Protein AF-A0A2N3EA34-F1 (afdb_monomer)

Nearest PDB structures (foldseek):
  6qe5-assembly2_B  TM=9.218E-01  e=3.488E-09  Escherichia coli PCN033
  6qdx-assembly4_D  TM=9.250E-01  e=5.182E-09  Escherichia coli
  7p9i-assembly2_B  TM=9.230E-01  e=6.315E-09  Escherichia coli K-12
  4blv-assembly2_B  TM=9.195E-01  e=6.315E-09  Escherichia coli K-12
  7p9i-assembly1_A  TM=9.189E-01  e=7.697E-09  Escherichia coli K-12

Radius of gyration: 13.95 Å; Cα contacts (8 Å, |Δi|>4): 193; chains: 1; bounding box: 37×18×35 Å

Secondary structure (DSSP, 8-state):
-HHHHHHHHHHH-TTS-EEEEEEESSHHHHHHHHHHHHHHSPSSEEEEEEESSS--TTS--EEEEEEES--TTHHHHHHHHHHHHHHHT--STT-EEEEEEEE-

Structure (mmCIF, N/CA/C/O backbone):
data_AF-A0A2N3EA34-F1
#
_entry.id   AF-A0A2N3EA34-F1
#
loop_
_atom_site.group_PDB
_atom_site.id
_atom_site.type_symbol
_atom_site.label_atom_id
_atom_site.label_alt_id
_atom_site.label_comp_id
_atom_site.label_asym_id
_atom_site.label_entity_id
_atom_site.label_seq_id
_atom_site.pdbx_PDB_ins_code
_atom_site.Cartn_x
_atom_site.Cartn_y
_atom_site.Cartn_z
_atom_site.occupancy
_atom_site.B_iso_or_equiv
_atom_site.auth_seq_id
_atom_site.auth_comp_id
_atom_site.auth_asym_id
_atom_site.auth_atom_id
_atom_site.pdbx_PDB_model_num
ATOM 1 N N . ARG A 1 1 ? -14.958 -8.157 -7.591 1.00 84.50 1 ARG A N 1
ATOM 2 C CA . ARG A 1 1 ? -14.581 -9.334 -6.765 1.00 84.50 1 ARG A CA 1
ATOM 3 C C . ARG A 1 1 ? -13.835 -8.933 -5.496 1.00 84.50 1 ARG A C 1
ATOM 5 O O . ARG A 1 1 ? -14.394 -9.165 -4.441 1.00 84.50 1 ARG A O 1
ATOM 12 N N . LEU A 1 2 ? -12.632 -8.335 -5.559 1.00 91.25 2 LEU A N 1
ATOM 13 C CA . LEU A 1 2 ? -11.925 -7.872 -4.343 1.00 91.25 2 LEU A CA 1
ATOM 14 C C . LEU A 1 2 ? -12.732 -6.819 -3.569 1.00 91.25 2 LEU A C 1
ATOM 16 O O . LEU A 1 2 ? -12.967 -6.991 -2.381 1.00 91.25 2 LEU A O 1
ATOM 20 N N . PHE A 1 3 ? -13.227 -5.794 -4.271 1.00 95.25 3 PHE A N 1
ATOM 21 C CA . PHE A 1 3 ? -14.092 -4.765 -3.687 1.00 95.25 3 PHE A CA 1
ATOM 22 C C . PHE A 1 3 ? -15.326 -5.368 -2.997 1.00 95.25 3 PHE A C 1
ATOM 24 O O . PHE A 1 3 ? -15.557 -5.130 -1.818 1.00 95.25 3 PHE A O 1
ATOM 31 N N . ASP A 1 4 ? -16.081 -6.213 -3.704 1.00 96.31 4 ASP A N 1
ATOM 32 C CA . ASP A 1 4 ? -17.316 -6.802 -3.168 1.00 96.31 4 ASP A CA 1
ATOM 33 C C . ASP A 1 4 ? -17.046 -7.687 -1.938 1.00 96.31 4 ASP A C 1
ATOM 35 O O . ASP A 1 4 ? -17.797 -7.646 -0.966 1.00 96.31 4 ASP A O 1
ATOM 39 N N . ALA A 1 5 ? -15.944 -8.448 -1.950 1.00 95.75 5 ALA A N 1
ATOM 40 C CA . ALA A 1 5 ? -15.530 -9.265 -0.813 1.00 95.75 5 ALA A CA 1
ATOM 41 C C . ALA A 1 5 ? -15.144 -8.409 0.404 1.00 95.75 5 ALA A C 1
ATOM 43 O O . ALA A 1 5 ? -15.496 -8.756 1.530 1.00 95.75 5 ALA A O 1
ATOM 44 N N . LEU A 1 6 ? -14.462 -7.279 0.190 1.00 97.00 6 LEU A N 1
ATOM 45 C CA . LEU A 1 6 ? -14.155 -6.335 1.264 1.00 97.00 6 LEU A CA 1
ATOM 46 C C . LEU A 1 6 ? -15.429 -5.727 1.860 1.00 97.00 6 LEU A C 1
ATOM 48 O O . LEU A 1 6 ? -15.534 -5.607 3.081 1.00 97.00 6 LEU A O 1
ATOM 52 N N . MET A 1 7 ? -16.396 -5.358 1.021 1.00 97.62 7 MET A N 1
ATOM 53 C CA . MET A 1 7 ? -17.656 -4.777 1.485 1.00 97.62 7 MET A CA 1
ATOM 54 C C . MET A 1 7 ? -18.467 -5.771 2.323 1.00 97.62 7 MET A C 1
ATOM 56 O O . MET A 1 7 ? -18.920 -5.415 3.409 1.00 97.62 7 MET A O 1
ATOM 60 N N . ASP A 1 8 ? -18.592 -7.030 1.887 1.00 97.94 8 ASP A N 1
ATOM 61 C CA . ASP A 1 8 ? -19.267 -8.063 2.690 1.00 97.94 8 ASP A CA 1
ATOM 62 C C . ASP A 1 8 ? -18.522 -8.331 4.010 1.00 97.94 8 ASP A C 1
ATOM 64 O O . ASP A 1 8 ? -19.139 -8.433 5.071 1.00 97.94 8 ASP A O 1
ATOM 68 N N . ALA A 1 9 ? -17.187 -8.377 3.979 1.00 97.25 9 ALA A N 1
ATOM 69 C CA . ALA A 1 9 ? -16.393 -8.633 5.174 1.00 97.25 9 ALA A CA 1
ATOM 70 C C . ALA A 1 9 ? -16.485 -7.490 6.200 1.00 97.25 9 ALA A C 1
ATOM 72 O O . ALA A 1 9 ? -16.713 -7.750 7.383 1.00 97.25 9 ALA A O 1
ATOM 73 N N . THR A 1 10 ? -16.361 -6.236 5.759 1.00 97.44 10 THR A N 1
ATOM 74 C CA . THR A 1 10 ? -16.440 -5.057 6.640 1.00 97.44 10 THR A CA 1
ATOM 75 C C . THR A 1 10 ? -17.856 -4.814 7.160 1.00 97.44 10 THR A C 1
ATOM 77 O O . THR A 1 10 ? -18.007 -4.357 8.291 1.00 97.44 10 THR A O 1
ATOM 80 N N . ALA A 1 11 ? -18.898 -5.202 6.416 1.00 97.44 11 ALA A N 1
ATOM 81 C CA . ALA A 1 11 ? -20.271 -5.200 6.921 1.00 97.44 11 ALA A CA 1
ATOM 82 C C . ALA A 1 11 ? -20.467 -6.174 8.099 1.00 97.44 11 ALA A C 1
ATOM 84 O O . ALA A 1 11 ? -21.240 -5.894 9.014 1.00 97.44 11 ALA A O 1
ATOM 85 N N . ARG A 1 12 ? -19.756 -7.310 8.102 1.00 98.06 12 ARG A N 1
ATOM 86 C CA . ARG A 1 12 ? -19.828 -8.323 9.171 1.00 98.06 12 ARG A CA 1
ATOM 87 C C . ARG A 1 12 ? -18.914 -8.009 10.354 1.00 98.06 12 ARG A C 1
ATOM 89 O O . ARG A 1 12 ? -19.259 -8.337 11.486 1.00 98.06 12 ARG A O 1
ATOM 96 N N . PHE A 1 13 ? -17.753 -7.404 10.106 1.00 98.38 13 PHE A N 1
ATOM 97 C CA . PHE A 1 13 ? -16.769 -7.081 11.138 1.00 98.38 13 PHE A CA 1
ATOM 98 C C . PHE A 1 13 ? -16.061 -5.747 10.854 1.00 98.38 13 PHE A C 1
ATOM 100 O O . PHE A 1 13 ? -14.905 -5.678 10.445 1.00 98.38 13 PHE A O 1
ATOM 107 N N . ALA A 1 14 ? -16.768 -4.650 11.123 1.00 97.19 14 ALA A N 1
ATOM 108 C CA . ALA A 1 14 ? -16.336 -3.298 10.762 1.00 97.19 14 ALA A CA 1
ATOM 109 C C . ALA A 1 14 ? -15.014 -2.832 11.404 1.00 97.19 14 ALA A C 1
ATOM 111 O O . ALA A 1 14 ? -14.377 -1.920 10.883 1.00 97.19 14 ALA A O 1
ATOM 112 N N . THR A 1 15 ? -14.597 -3.423 12.528 1.00 97.06 15 THR A N 1
ATOM 113 C CA . THR A 1 15 ? -13.370 -3.040 13.251 1.00 97.06 15 THR A CA 1
ATOM 114 C C . THR A 1 15 ? -12.155 -3.896 12.901 1.00 97.06 15 THR A C 1
ATOM 116 O O . THR A 1 15 ? -11.065 -3.629 13.404 1.00 97.06 15 THR A O 1
ATOM 119 N N . GLY A 1 16 ? -12.313 -4.910 12.045 1.00 97.81 16 GLY A N 1
ATOM 120 C CA . GLY A 1 16 ? -11.201 -5.737 11.592 1.00 97.81 16 GLY A CA 1
ATOM 121 C C . GLY A 1 16 ? -10.203 -4.960 10.739 1.00 97.81 16 GLY A C 1
ATOM 122 O O . GLY A 1 16 ? -10.587 -4.066 9.982 1.00 97.81 16 GLY A O 1
ATOM 123 N N . THR A 1 17 ? -8.923 -5.327 10.835 1.00 98.19 17 THR A N 1
ATOM 124 C CA . THR A 1 17 ? -7.906 -4.901 9.867 1.00 98.19 17 THR A CA 1
ATOM 125 C C . THR A 1 17 ? -7.927 -5.851 8.677 1.00 98.19 17 THR A C 1
ATOM 127 O O . THR A 1 17 ? -7.697 -7.051 8.833 1.00 98.19 17 THR A O 1
ATOM 130 N N . TYR A 1 18 ? -8.172 -5.310 7.487 1.00 98.25 18 TYR A N 1
ATOM 131 C CA . TYR A 1 18 ? -8.196 -6.076 6.242 1.00 98.25 18 TYR A CA 1
ATOM 132 C C . TYR A 1 18 ? -7.026 -5.666 5.367 1.00 98.25 18 TYR A C 1
ATOM 134 O O . TYR A 1 18 ? -6.773 -4.477 5.208 1.00 98.25 18 TYR A O 1
ATOM 142 N N . ILE A 1 19 ? -6.341 -6.644 4.779 1.00 97.69 19 ILE A N 1
ATOM 143 C CA . ILE A 1 19 ? -5.229 -6.418 3.855 1.00 97.69 19 ILE A CA 1
ATOM 144 C C . ILE A 1 19 ? -5.561 -7.126 2.548 1.00 97.69 19 ILE A C 1
ATOM 146 O O . ILE A 1 19 ? -5.795 -8.334 2.532 1.00 97.69 19 ILE A O 1
ATOM 150 N N . MET A 1 20 ? -5.571 -6.377 1.450 1.00 96.81 20 M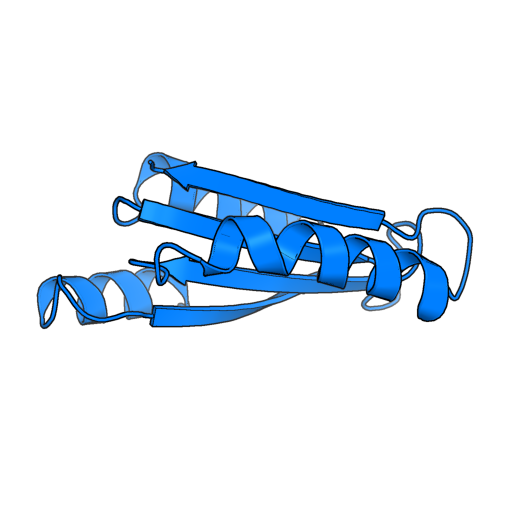ET A N 1
ATOM 151 C CA . MET A 1 20 ? -5.781 -6.911 0.109 1.00 96.81 20 MET A CA 1
ATOM 152 C C . MET A 1 20 ? -4.571 -6.621 -0.755 1.00 96.81 20 MET A C 1
ATOM 154 O O . MET A 1 20 ? -4.193 -5.465 -0.903 1.00 96.81 20 MET A O 1
ATOM 158 N N . TRP A 1 21 ? -4.014 -7.658 -1.369 1.00 97.44 21 TRP A N 1
ATOM 159 C CA . TRP A 1 21 ? -2.961 -7.517 -2.365 1.00 97.44 21 TRP A CA 1
ATOM 160 C C . TRP A 1 21 ? -3.536 -7.479 -3.779 1.00 97.44 21 TRP A C 1
ATOM 162 O O . TRP A 1 21 ? -4.467 -8.225 -4.093 1.00 97.44 21 TRP A O 1
ATOM 172 N N . TYR A 1 22 ? -2.954 -6.648 -4.643 1.00 96.62 22 TYR A N 1
ATOM 173 C CA . TYR A 1 22 ? -3.267 -6.624 -6.068 1.00 96.62 22 TYR A CA 1
ATOM 174 C C . TYR A 1 22 ? -2.017 -6.381 -6.932 1.00 96.62 22 TYR A C 1
ATOM 176 O O . TYR A 1 22 ? -1.092 -5.675 -6.521 1.00 96.62 22 TYR A O 1
ATOM 184 N N . PRO A 1 23 ? -1.966 -6.953 -8.147 1.00 96.56 23 PRO A N 1
ATOM 185 C CA . PRO A 1 23 ? -0.881 -6.717 -9.092 1.00 96.56 23 PRO A CA 1
ATOM 186 C C . PRO A 1 23 ? -1.085 -5.413 -9.874 1.00 96.56 23 PRO A C 1
ATOM 188 O O . PRO A 1 23 ? -2.213 -5.069 -10.225 1.00 96.56 23 PRO A O 1
ATOM 191 N N . VAL A 1 24 ? 0.010 -4.756 -10.269 1.00 96.06 24 VAL A N 1
ATOM 192 C CA . VAL A 1 24 ? -0.014 -3.680 -11.271 1.00 96.06 24 VAL A CA 1
ATOM 193 C C . VAL A 1 24 ? 0.579 -4.194 -12.581 1.00 96.06 24 VAL A C 1
ATOM 195 O O . VAL A 1 24 ? 1.787 -4.135 -12.822 1.00 96.06 24 VAL A O 1
ATOM 198 N N . LYS A 1 25 ? -0.301 -4.758 -13.412 1.00 93.00 25 LYS A N 1
ATOM 199 C CA . LYS A 1 25 ? -0.006 -5.192 -14.789 1.00 93.00 25 LYS A CA 1
ATOM 200 C C . LYS A 1 25 ? -0.582 -4.217 -15.814 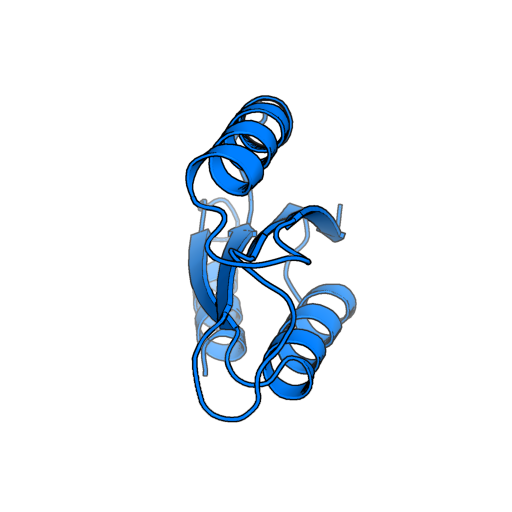1.00 93.00 25 LYS A C 1
ATOM 202 O O . LYS A 1 25 ? 0.106 -3.830 -16.746 1.00 93.00 25 LYS A O 1
ATOM 207 N N . ASP A 1 26 ? -1.827 -3.804 -15.603 1.00 92.50 26 ASP A N 1
ATOM 208 C CA . ASP A 1 26 ? -2.471 -2.723 -16.341 1.00 92.50 26 ASP A CA 1
ATOM 209 C C . ASP A 1 26 ? -2.823 -1.613 -15.338 1.00 92.50 26 ASP A C 1
ATOM 211 O O . ASP A 1 26 ? -3.712 -1.821 -14.503 1.00 92.50 26 ASP A O 1
ATOM 215 N N . PRO A 1 27 ? -2.126 -0.460 -15.380 1.00 91.06 27 PRO A N 1
ATOM 216 C CA . PRO A 1 27 ? -2.384 0.652 -14.472 1.00 91.06 27 PRO A CA 1
ATOM 217 C C . PRO A 1 27 ? -3.827 1.164 -14.510 1.00 91.06 27 PRO A C 1
ATOM 219 O O . PRO A 1 27 ? -4.294 1.687 -13.503 1.00 91.06 27 PRO A O 1
ATOM 222 N N . SER A 1 28 ? -4.544 0.999 -15.629 1.00 93.50 28 SER A N 1
ATOM 223 C CA . SER A 1 28 ? -5.945 1.422 -15.738 1.00 93.50 28 SER A CA 1
ATOM 224 C C . SER A 1 28 ? -6.872 0.550 -14.887 1.00 93.50 28 SER A C 1
ATOM 226 O O . SER A 1 28 ? -7.767 1.060 -14.217 1.00 93.50 28 SER A O 1
ATOM 228 N N . VAL A 1 29 ? -6.613 -0.761 -14.835 1.00 93.81 29 VAL A N 1
ATOM 229 C CA . VAL A 1 29 ? -7.414 -1.714 -14.055 1.00 93.81 29 VAL A CA 1
ATOM 230 C C . VAL A 1 29 ? -7.184 -1.519 -12.559 1.00 93.81 29 VAL A C 1
ATOM 232 O O . VAL A 1 29 ? -8.145 -1.482 -11.789 1.00 93.81 29 VAL A O 1
ATOM 235 N N . SER A 1 30 ? -5.924 -1.381 -12.132 1.00 94.88 30 SER A N 1
ATOM 236 C CA . SER A 1 30 ? -5.614 -1.084 -10.728 1.00 94.88 30 SER A CA 1
ATOM 237 C C . SER A 1 30 ? -6.093 0.313 -10.331 1.00 94.88 30 SER A C 1
ATOM 239 O O . SER A 1 30 ? -6.637 0.469 -9.243 1.00 94.88 30 SER A O 1
ATOM 241 N N . GLY A 1 31 ? -5.967 1.303 -11.221 1.00 95.69 31 GLY A N 1
ATOM 242 C CA . GLY A 1 31 ? -6.472 2.661 -11.015 1.00 95.69 31 GLY A CA 1
ATOM 243 C C . GLY A 1 31 ? -7.976 2.682 -10.754 1.00 95.69 31 GLY A C 1
ATOM 244 O O . GLY A 1 31 ? -8.392 3.138 -9.695 1.00 95.69 31 GLY A O 1
ATOM 245 N N . ALA A 1 32 ? -8.773 2.065 -11.631 1.00 96.62 32 ALA A N 1
ATOM 246 C CA . ALA A 1 32 ? -10.225 1.980 -11.464 1.00 96.62 32 ALA A CA 1
ATOM 247 C C . ALA A 1 32 ? -10.643 1.257 -10.166 1.00 96.62 32 ALA A C 1
ATOM 249 O O . ALA A 1 32 ? -11.655 1.590 -9.550 1.00 96.62 32 ALA A O 1
ATOM 250 N N . PHE A 1 33 ? -9.868 0.258 -9.723 1.00 96.06 33 PHE A N 1
ATOM 251 C CA . PHE A 1 33 ? -10.101 -0.397 -8.433 1.00 96.06 33 PHE A CA 1
ATOM 252 C C . PHE A 1 33 ? -9.860 0.548 -7.245 1.00 96.06 33 PHE A C 1
ATOM 254 O O . PHE A 1 33 ? -10.668 0.567 -6.315 1.00 96.06 33 PHE A O 1
ATOM 261 N N . LEU A 1 34 ? -8.776 1.326 -7.275 1.00 97.25 34 LEU A N 1
ATOM 262 C CA . LEU A 1 34 ? -8.447 2.290 -6.223 1.00 97.25 34 LEU A CA 1
ATOM 263 C C . LEU A 1 34 ? -9.404 3.483 -6.202 1.00 97.25 34 LEU A C 1
ATOM 265 O O . LEU A 1 34 ? -9.813 3.893 -5.121 1.00 97.25 34 LEU A O 1
ATOM 269 N N . GLU A 1 35 ? -9.797 3.996 -7.368 1.00 97.56 35 GLU A N 1
ATOM 270 C CA . GLU A 1 35 ? -10.806 5.055 -7.503 1.00 97.56 35 GLU A CA 1
ATOM 271 C C . GLU A 1 35 ? -12.125 4.619 -6.866 1.00 97.56 35 GLU A C 1
ATOM 273 O O . GLU A 1 35 ? -12.651 5.300 -5.988 1.00 97.56 35 GLU A O 1
ATOM 278 N N . ARG A 1 36 ? -12.594 3.408 -7.185 1.00 97.12 36 ARG A N 1
ATOM 279 C CA . ARG A 1 36 ? -13.812 2.871 -6.572 1.00 97.12 36 ARG A CA 1
ATOM 280 C C . ARG A 1 36 ? -13.692 2.685 -5.056 1.00 97.12 36 ARG A C 1
ATOM 282 O O . ARG A 1 36 ? -14.674 2.847 -4.338 1.00 97.12 36 ARG A O 1
ATOM 289 N N . LEU A 1 37 ? -12.510 2.343 -4.542 1.00 96.81 37 LEU A N 1
ATOM 290 C CA . LEU A 1 37 ? -12.271 2.298 -3.095 1.00 96.81 37 LEU A CA 1
ATOM 291 C C . LEU A 1 37 ? -12.268 3.689 -2.453 1.00 96.81 37 LEU A C 1
ATOM 293 O O . LEU A 1 37 ? -12.738 3.820 -1.325 1.00 96.81 37 LEU A O 1
ATOM 297 N N . ALA A 1 38 ? -11.758 4.707 -3.140 1.00 97.50 38 ALA A N 1
ATOM 298 C CA . ALA A 1 38 ? -11.788 6.084 -2.658 1.00 97.50 38 ALA A CA 1
ATOM 299 C C . ALA A 1 38 ? -13.225 6.639 -2.603 1.00 97.50 38 ALA A C 1
ATOM 301 O O . ALA A 1 38 ? -13.586 7.336 -1.653 1.00 97.50 38 ALA A O 1
ATOM 302 N N . GLU A 1 39 ? -14.062 6.282 -3.579 1.00 97.31 39 GLU A N 1
ATOM 303 C CA . GLU A 1 39 ? -15.466 6.704 -3.656 1.00 97.31 39 GLU A CA 1
ATOM 304 C C . GLU A 1 39 ? -16.359 5.934 -2.668 1.00 97.31 39 GLU A C 1
ATOM 306 O O . GLU A 1 39 ? -16.990 6.525 -1.784 1.00 97.31 39 GLU A O 1
ATOM 311 N N . ASP A 1 40 ? -16.354 4.602 -2.770 1.00 97.00 40 ASP A N 1
ATOM 312 C CA . ASP A 1 40 ? -17.357 3.730 -2.147 1.00 97.00 40 ASP A CA 1
ATOM 313 C C . ASP A 1 40 ? -16.785 2.792 -1.071 1.00 97.00 40 ASP A C 1
ATOM 315 O O . ASP A 1 40 ? -17.532 2.055 -0.424 1.00 97.00 40 ASP A O 1
ATOM 319 N N . GLY A 1 41 ? -15.464 2.769 -0.878 1.00 96.31 41 GLY A N 1
ATOM 320 C CA . GLY A 1 41 ? -14.806 1.862 0.063 1.00 96.31 41 GLY A CA 1
ATOM 321 C C . GLY A 1 41 ? -15.026 2.230 1.537 1.00 96.31 41 GLY A C 1
ATOM 322 O O . GLY A 1 41 ? -15.550 3.297 1.855 1.00 96.31 41 GLY A O 1
ATOM 323 N N . PRO A 1 42 ? -14.612 1.376 2.483 1.00 96.88 42 PRO A N 1
ATOM 324 C CA . PRO A 1 42 ? -14.673 1.702 3.905 1.00 96.88 42 PRO A CA 1
ATOM 325 C C . PRO A 1 42 ? -13.744 2.885 4.259 1.00 96.88 42 PRO A C 1
ATOM 327 O O . PRO A 1 42 ? -12.728 3.097 3.586 1.00 96.88 42 PRO A O 1
ATOM 330 N N . PRO A 1 43 ? -14.052 3.659 5.317 1.00 96.94 43 PRO A N 1
ATOM 331 C CA . PRO A 1 43 ? -13.145 4.689 5.826 1.00 96.94 43 PRO A CA 1
ATOM 332 C C . PRO A 1 43 ? -11.838 4.066 6.331 1.00 96.94 43 PRO A C 1
ATOM 334 O O . PRO A 1 43 ? -11.755 2.850 6.528 1.00 96.94 43 PRO A O 1
ATOM 337 N N . LYS A 1 44 ? -10.826 4.900 6.585 1.00 97.19 44 LYS A N 1
ATOM 338 C CA . LYS A 1 44 ? -9.492 4.456 7.025 1.00 97.19 44 LYS A CA 1
ATOM 339 C C . LYS A 1 44 ? -8.879 3.418 6.080 1.00 97.19 44 LYS A C 1
ATOM 341 O O . LYS A 1 44 ? -8.387 2.375 6.520 1.00 97.19 44 LYS A O 1
ATOM 346 N N . SER A 1 45 ? -8.935 3.705 4.785 1.00 98.12 45 SER A N 1
ATOM 347 C CA . SER A 1 45 ? -8.361 2.879 3.725 1.00 98.12 45 SER A CA 1
ATOM 348 C C . SER A 1 45 ? -7.030 3.468 3.269 1.00 98.12 45 SER A C 1
ATOM 350 O O . SER A 1 45 ? -6.994 4.524 2.637 1.00 98.12 45 SER A O 1
ATOM 352 N N . LEU A 1 46 ? -5.940 2.769 3.582 1.00 98.00 46 LEU A N 1
ATOM 353 C CA . LEU A 1 46 ? -4.571 3.122 3.216 1.00 98.00 46 LEU A CA 1
ATOM 354 C C . LEU A 1 46 ? -4.119 2.294 2.008 1.00 98.00 46 LEU A C 1
ATOM 356 O O . LEU A 1 46 ? -4.154 1.067 2.047 1.00 98.00 46 LEU A O 1
ATOM 360 N N . CYS A 1 47 ? -3.667 2.958 0.954 1.00 98.00 47 CYS A N 1
ATOM 361 C CA . CYS A 1 47 ? -3.024 2.354 -0.203 1.00 98.00 47 CYS A CA 1
ATOM 362 C C . CYS A 1 47 ? -1.504 2.406 -0.044 1.00 98.00 47 CYS A C 1
ATOM 364 O O . CYS A 1 47 ? -0.949 3.452 0.288 1.00 98.00 47 CYS A O 1
ATOM 366 N N . LEU A 1 48 ? -0.844 1.281 -0.309 1.00 98.25 48 LEU A N 1
ATOM 367 C CA . LEU A 1 48 ? 0.604 1.112 -0.328 1.00 98.25 48 LEU A CA 1
ATOM 368 C C . LEU A 1 48 ? 0.985 0.431 -1.646 1.00 98.25 48 LEU A C 1
ATOM 370 O O . LEU A 1 48 ? 0.670 -0.738 -1.835 1.00 98.25 48 LEU A O 1
ATOM 374 N N . GLU A 1 49 ? 1.667 1.118 -2.552 1.00 97.75 49 GLU A N 1
ATOM 375 C CA . GLU A 1 49 ? 2.092 0.574 -3.847 1.00 97.75 49 GLU A CA 1
ATOM 376 C C . GLU A 1 49 ? 3.607 0.625 -4.008 1.00 97.75 49 GLU A C 1
ATOM 378 O O . GLU A 1 49 ? 4.270 1.580 -3.603 1.00 97.75 49 GLU A O 1
ATOM 383 N N . LEU A 1 50 ? 4.141 -0.404 -4.662 1.00 98.31 50 LEU A N 1
ATOM 384 C CA . LEU A 1 50 ? 5.539 -0.518 -5.045 1.00 98.31 50 LEU A CA 1
ATOM 385 C C . LEU A 1 50 ? 5.630 -0.827 -6.538 1.00 98.31 50 LEU A C 1
ATOM 387 O O . LEU A 1 50 ? 5.061 -1.806 -7.021 1.00 98.31 50 LEU A O 1
ATOM 391 N N . HIS A 1 51 ? 6.414 -0.031 -7.255 1.00 97.88 51 HIS A N 1
ATOM 392 C CA . HIS A 1 51 ? 6.805 -0.279 -8.636 1.00 97.88 51 HIS A CA 1
ATOM 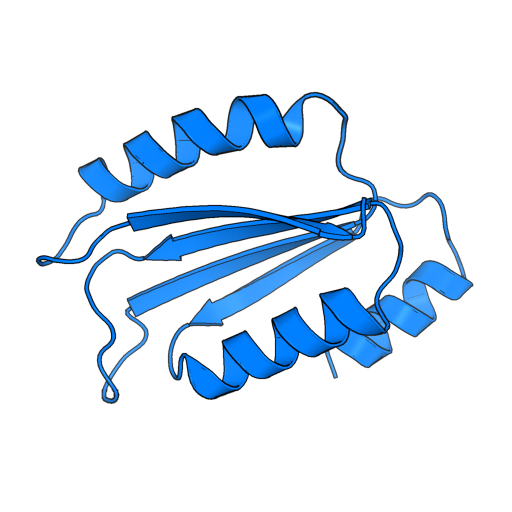393 C C . HIS A 1 51 ? 8.317 -0.441 -8.714 1.00 97.88 51 HIS A C 1
ATOM 395 O O . HIS A 1 51 ? 9.059 0.389 -8.196 1.00 97.88 51 HIS A O 1
ATOM 401 N N . ILE A 1 52 ? 8.770 -1.471 -9.422 1.00 97.56 52 ILE A N 1
ATOM 402 C CA . ILE A 1 52 ? 10.199 -1.762 -9.629 1.00 97.56 52 ILE A CA 1
ATOM 403 C C . ILE A 1 52 ? 10.740 -1.173 -10.941 1.00 97.56 52 ILE A C 1
ATOM 405 O O . ILE A 1 52 ? 11.935 -1.258 -11.220 1.00 97.56 52 ILE A O 1
ATOM 409 N N . MET A 1 53 ? 9.853 -0.606 -11.763 1.00 96.94 53 MET A N 1
ATOM 410 C CA . MET A 1 53 ? 10.144 0.088 -13.018 1.00 96.94 53 MET A CA 1
ATOM 411 C C . MET A 1 53 ? 8.902 0.845 -13.525 1.00 96.94 53 MET A C 1
ATOM 413 O O . MET A 1 53 ? 7.806 0.711 -12.970 1.00 96.94 53 MET A O 1
ATOM 417 N N . ALA A 1 54 ? 9.053 1.615 -14.606 1.00 95.62 54 ALA A N 1
ATOM 418 C CA . ALA A 1 54 ? 7.935 2.198 -15.351 1.00 95.62 54 ALA A CA 1
ATOM 419 C C . ALA A 1 54 ? 6.923 1.136 -15.837 1.00 95.62 54 ALA A C 1
ATOM 421 O O . ALA A 1 54 ? 7.241 -0.047 -15.931 1.00 95.62 54 ALA A O 1
ATOM 422 N N . ALA A 1 55 ? 5.686 1.551 -16.130 1.00 93.94 55 ALA A N 1
ATOM 423 C CA . ALA A 1 55 ? 4.642 0.647 -16.617 1.00 93.94 55 ALA A CA 1
ATOM 424 C C . ALA A 1 55 ? 5.032 -0.021 -17.948 1.00 93.94 55 ALA A C 1
ATOM 426 O O . ALA A 1 55 ? 5.596 0.624 -1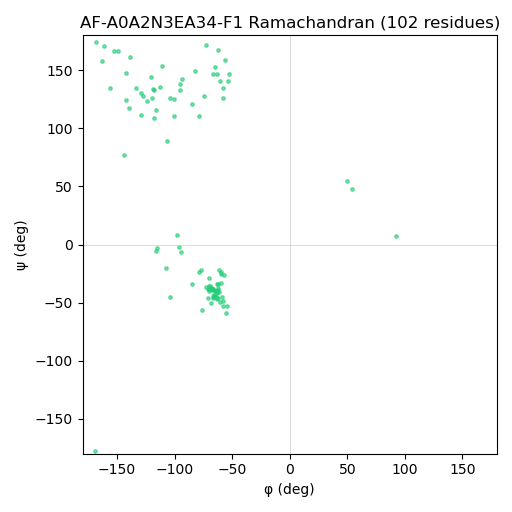8.828 1.00 93.94 55 ALA A O 1
ATOM 427 N N . ASP A 1 56 ? 4.694 -1.303 -18.087 1.00 93.06 56 ASP A N 1
ATOM 428 C CA . ASP A 1 56 ? 4.971 -2.115 -19.270 1.00 93.06 56 ASP A CA 1
ATOM 429 C C . ASP A 1 56 ? 3.750 -3.010 -19.551 1.00 93.06 56 ASP A C 1
ATOM 431 O O . ASP A 1 56 ? 3.424 -3.853 -18.716 1.00 93.06 56 ASP A O 1
ATOM 435 N N . PRO A 1 57 ? 3.070 -2.873 -20.704 1.00 89.88 57 PRO A N 1
ATOM 436 C CA . PRO A 1 57 ? 1.897 -3.685 -21.031 1.00 89.88 57 PRO A CA 1
ATOM 437 C C . PRO A 1 57 ? 2.168 -5.197 -21.079 1.00 89.88 57 PRO A C 1
ATOM 439 O O . PRO A 1 57 ? 1.244 -6.002 -20.930 1.00 89.88 57 PRO A O 1
ATOM 442 N N . ALA A 1 58 ? 3.418 -5.609 -21.308 1.00 92.88 58 ALA A N 1
ATOM 443 C CA . ALA A 1 58 ? 3.773 -7.013 -21.470 1.00 92.88 58 ALA A CA 1
ATOM 444 C C . ALA A 1 58 ? 3.870 -7.769 -20.135 1.00 92.88 58 ALA A C 1
ATOM 446 O O . ALA A 1 58 ? 3.721 -8.996 -20.111 1.00 92.88 58 ALA A O 1
ATOM 447 N N . ARG A 1 59 ? 4.118 -7.078 -19.012 1.00 92.31 59 ARG A N 1
ATOM 448 C CA . ARG A 1 59 ? 4.418 -7.727 -17.727 1.00 92.31 59 ARG A CA 1
ATOM 449 C C . ARG A 1 59 ? 3.959 -6.923 -16.517 1.00 92.31 59 ARG A C 1
ATOM 451 O O . ARG A 1 59 ? 3.623 -5.756 -16.597 1.00 92.31 59 ARG A O 1
ATOM 458 N N . MET A 1 60 ? 3.948 -7.575 -15.362 1.00 95.62 60 MET A N 1
ATOM 459 C CA . MET A 1 60 ? 3.692 -6.897 -14.095 1.00 95.62 60 MET A CA 1
ATOM 460 C C . MET A 1 60 ? 4.926 -6.083 -13.689 1.00 95.62 60 MET A C 1
ATOM 462 O O . MET A 1 60 ? 6.025 -6.635 -13.641 1.00 95.62 60 MET A O 1
ATOM 466 N N . THR A 1 61 ? 4.748 -4.796 -13.389 1.00 96.62 61 THR A N 1
ATOM 467 C CA . THR A 1 61 ? 5.853 -3.882 -13.025 1.00 96.62 61 THR A CA 1
ATOM 468 C C . THR A 1 61 ? 5.773 -3.371 -11.591 1.00 96.62 61 THR A C 1
ATOM 470 O O . THR A 1 61 ? 6.665 -2.662 -11.123 1.00 96.62 61 THR A O 1
ATOM 473 N N . GLY A 1 62 ? 4.719 -3.751 -10.876 1.00 97.19 62 GLY A N 1
ATOM 474 C CA . GLY A 1 62 ? 4.521 -3.417 -9.478 1.00 97.19 62 GLY A CA 1
ATOM 475 C C . GLY A 1 62 ? 3.375 -4.200 -8.859 1.00 97.19 62 GLY A C 1
ATOM 476 O O . GLY A 1 62 ? 2.734 -5.034 -9.506 1.00 97.19 62 GLY A O 1
ATOM 477 N N . CYS A 1 63 ? 3.112 -3.916 -7.596 1.00 97.69 63 CYS A N 1
ATOM 478 C C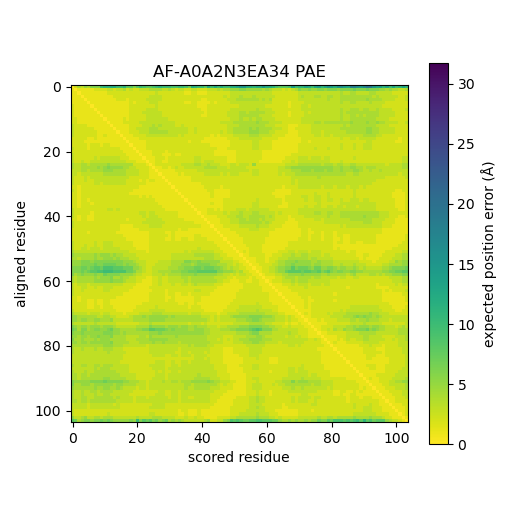A . CYS A 1 63 ? 1.965 -4.421 -6.861 1.00 97.69 63 CYS A CA 1
ATOM 479 C C . CYS A 1 63 ? 1.580 -3.436 -5.757 1.00 97.69 63 CYS A C 1
ATOM 481 O O . CYS A 1 63 ? 2.344 -2.527 -5.428 1.00 97.69 63 CYS A O 1
ATOM 483 N N . GLY A 1 64 ? 0.394 -3.626 -5.192 1.00 97.50 64 GLY A N 1
ATOM 484 C CA . GLY A 1 64 ? -0.088 -2.813 -4.093 1.00 97.50 64 GLY A CA 1
ATOM 485 C C . GLY A 1 64 ? -0.806 -3.613 -3.023 1.00 97.50 64 GLY A C 1
ATOM 486 O O . GLY A 1 64 ? -1.248 -4.745 -3.235 1.00 97.50 64 GLY A O 1
ATOM 487 N N . LEU A 1 65 ? -0.905 -2.987 -1.859 1.00 97.88 65 LEU A N 1
ATOM 488 C CA . LEU A 1 65 ? -1.731 -3.383 -0.739 1.00 97.88 65 LEU A CA 1
ATOM 489 C C . LEU A 1 65 ? -2.742 -2.272 -0.461 1.00 97.88 65 LEU A C 1
ATOM 491 O O . LEU A 1 65 ? -2.373 -1.106 -0.354 1.00 97.88 65 LEU A O 1
ATOM 495 N N . VAL A 1 66 ? -4.003 -2.646 -0.272 1.00 9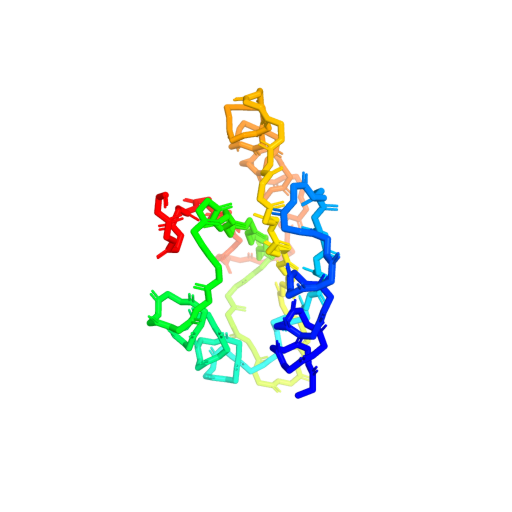8.00 66 VAL A N 1
ATOM 496 C CA . VAL A 1 66 ? -4.982 -1.793 0.408 1.00 98.00 66 VAL A CA 1
ATOM 497 C C . VAL A 1 66 ? -5.181 -2.340 1.810 1.00 98.00 66 VAL A C 1
ATOM 499 O O . VAL A 1 66 ? -5.487 -3.524 1.975 1.00 98.00 66 VAL A O 1
ATOM 502 N N . VAL A 1 67 ? -5.006 -1.480 2.809 1.00 98.19 67 VAL A N 1
ATOM 503 C CA . VAL A 1 67 ? -5.174 -1.799 4.224 1.00 98.19 67 VAL A CA 1
ATOM 504 C C . VAL A 1 67 ? -6.321 -0.978 4.799 1.00 98.19 67 VAL A C 1
ATOM 506 O O . VAL A 1 67 ? -6.237 0.245 4.868 1.00 98.19 67 VAL A O 1
ATOM 509 N N . VAL A 1 68 ? -7.384 -1.652 5.230 1.00 98.31 68 VAL A N 1
ATOM 510 C CA . VAL A 1 68 ? -8.530 -1.037 5.919 1.00 98.31 68 VAL A CA 1
ATOM 511 C C . VAL A 1 68 ? -8.335 -1.164 7.419 1.00 98.31 68 VAL A C 1
ATOM 513 O O . VAL A 1 68 ? -7.927 -2.229 7.887 1.00 98.31 68 VAL A O 1
ATOM 516 N N . ASN A 1 69 ? -8.641 -0.099 8.164 1.00 97.88 69 ASN A N 1
ATOM 517 C CA . ASN A 1 69 ? -8.359 0.008 9.599 1.00 97.88 69 ASN A CA 1
ATOM 518 C C . ASN A 1 69 ? -6.893 -0.351 9.921 1.00 97.88 69 ASN A C 1
ATOM 520 O O . ASN A 1 69 ? -6.642 -1.261 10.723 1.00 97.88 69 ASN A O 1
ATOM 524 N N . PRO A 1 70 ? -5.905 0.301 9.276 1.00 97.62 70 PRO A N 1
ATOM 525 C CA . PRO A 1 70 ? -4.508 0.007 9.541 1.00 97.62 70 PRO A CA 1
ATOM 526 C C . PRO A 1 70 ? -4.156 0.338 11.002 1.00 97.62 70 PRO A C 1
ATOM 528 O O . PRO A 1 70 ? -4.671 1.313 11.562 1.00 97.62 70 PRO A O 1
ATOM 531 N N . PRO A 1 71 ? -3.235 -0.417 11.626 1.00 96.12 71 PRO A N 1
ATOM 532 C CA . PRO A 1 71 ? -2.592 0.015 12.861 1.00 96.12 71 PRO A CA 1
ATOM 533 C C . PRO A 1 71 ? -1.973 1.408 12.682 1.00 96.12 71 PRO A C 1
ATOM 535 O O . PRO A 1 71 ? -1.383 1.695 11.642 1.00 96.12 71 PRO A O 1
ATOM 538 N N . TRP A 1 72 ? -2.069 2.268 13.699 1.00 92.94 72 TRP A N 1
ATOM 539 C CA . TRP A 1 72 ? -1.683 3.687 13.601 1.00 92.94 72 TRP A CA 1
ATOM 540 C C . TRP A 1 72 ? -0.208 3.918 13.232 1.00 92.94 72 TRP A C 1
ATOM 542 O O . TRP A 1 72 ? 0.131 4.950 12.659 1.00 92.94 72 TRP A O 1
ATOM 552 N N . THR A 1 73 ? 0.671 2.959 13.525 1.00 93.94 73 THR A N 1
ATOM 553 C CA . THR A 1 73 ? 2.091 3.015 13.156 1.00 93.94 73 THR A CA 1
ATOM 554 C C . THR A 1 73 ? 2.346 2.691 11.686 1.00 93.94 73 THR A C 1
ATOM 556 O O . THR A 1 73 ? 3.378 3.092 11.152 1.00 93.94 73 THR A O 1
ATOM 559 N N . LEU A 1 74 ? 1.428 1.981 11.016 1.00 94.12 74 LEU A N 1
ATOM 560 C CA . LEU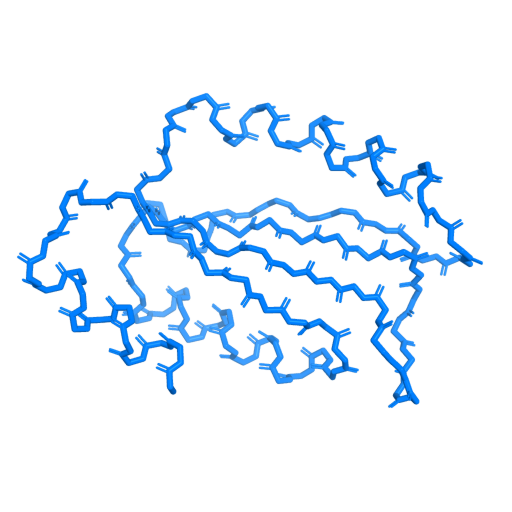 A 1 74 ? 1.693 1.382 9.711 1.00 94.12 74 LEU A CA 1
ATOM 561 C C . LEU A 1 74 ? 1.997 2.429 8.642 1.00 94.12 74 LEU A C 1
ATOM 563 O O . LEU A 1 74 ? 2.982 2.261 7.940 1.00 94.12 74 LEU A O 1
ATOM 567 N N . ALA A 1 75 ? 1.211 3.504 8.529 1.00 89.00 75 ALA A N 1
ATOM 568 C CA . ALA A 1 75 ? 1.443 4.530 7.505 1.00 89.00 75 ALA A CA 1
ATOM 569 C C . ALA A 1 75 ? 2.844 5.160 7.635 1.00 89.00 75 ALA A C 1
ATOM 571 O O . ALA A 1 75 ? 3.588 5.246 6.658 1.00 89.00 75 ALA A O 1
ATOM 572 N N . GLY A 1 76 ? 3.243 5.506 8.866 1.00 86.38 76 GLY A N 1
ATOM 573 C CA . GLY A 1 76 ? 4.561 6.081 9.145 1.00 86.38 76 GLY A CA 1
ATOM 574 C C . GLY A 1 76 ? 5.712 5.109 8.872 1.00 86.38 76 GLY A C 1
ATOM 575 O O . GLY A 1 76 ? 6.710 5.492 8.268 1.00 86.38 76 GLY A O 1
ATOM 576 N N . THR A 1 77 ? 5.577 3.841 9.273 1.00 92.06 77 THR A N 1
ATOM 577 C CA . THR A 1 77 ? 6.613 2.822 9.030 1.00 92.06 77 THR A CA 1
ATOM 578 C C . THR A 1 77 ? 6.680 2.401 7.558 1.00 92.06 77 THR A C 1
ATOM 580 O O . THR A 1 77 ? 7.769 2.168 7.033 1.00 92.06 77 THR A O 1
ATOM 583 N N . ALA A 1 78 ? 5.536 2.319 6.876 1.00 94.12 78 ALA A N 1
ATOM 584 C CA . ALA A 1 78 ? 5.449 1.829 5.507 1.00 94.12 78 ALA A CA 1
ATOM 585 C C . ALA A 1 78 ? 6.131 2.764 4.511 1.00 94.12 78 ALA A C 1
ATOM 587 O O . ALA A 1 78 ? 6.797 2.261 3.615 1.00 94.12 78 ALA A O 1
ATOM 588 N N . ARG A 1 79 ? 6.027 4.092 4.678 1.00 91.06 79 ARG A N 1
ATOM 589 C CA . ARG A 1 79 ? 6.657 5.055 3.759 1.00 91.06 79 ARG A CA 1
ATOM 590 C C . ARG A 1 79 ? 8.161 4.811 3.618 1.00 91.06 79 ARG A C 1
ATOM 592 O O . ARG A 1 79 ? 8.625 4.500 2.528 1.00 91.06 79 ARG A O 1
ATOM 599 N N . GLY A 1 80 ? 8.900 4.869 4.729 1.00 93.38 80 GLY A N 1
ATOM 600 C CA . GLY A 1 80 ? 10.356 4.692 4.703 1.00 93.38 80 GLY A CA 1
ATOM 601 C C . GLY A 1 80 ? 10.781 3.304 4.215 1.00 93.38 80 GLY A C 1
ATOM 602 O O . GLY A 1 80 ? 11.750 3.177 3.472 1.00 93.38 80 GLY A O 1
ATOM 603 N N . MET A 1 81 ? 10.026 2.262 4.580 1.00 95.56 81 MET A N 1
ATOM 604 C CA . MET A 1 81 ? 10.273 0.904 4.091 1.00 95.56 81 MET A CA 1
ATOM 605 C C . MET A 1 81 ? 10.039 0.789 2.578 1.00 95.56 81 MET A C 1
ATOM 607 O O . MET A 1 81 ? 10.852 0.184 1.886 1.00 95.56 81 MET A O 1
ATOM 611 N N . LEU A 1 82 ? 8.947 1.351 2.056 1.00 96.88 82 LEU A N 1
ATOM 612 C CA . LEU A 1 82 ? 8.614 1.291 0.634 1.00 96.88 82 LEU A CA 1
ATOM 613 C C . LEU A 1 82 ? 9.596 2.089 -0.217 1.00 96.88 82 LEU A C 1
ATOM 615 O O . LEU A 1 82 ? 9.965 1.612 -1.285 1.00 96.88 82 LEU A O 1
ATOM 619 N N . ASP A 1 83 ? 10.042 3.253 0.253 1.00 95.75 83 ASP A N 1
ATOM 620 C CA . ASP A 1 83 ? 11.048 4.051 -0.450 1.00 95.75 83 ASP A CA 1
ATOM 621 C C . ASP A 1 83 ? 12.368 3.268 -0.565 1.00 95.75 83 ASP A C 1
ATOM 623 O O . ASP A 1 83 ? 12.912 3.125 -1.661 1.00 95.75 83 ASP A O 1
ATOM 627 N N . TRP A 1 84 ? 12.824 2.649 0.534 1.00 97.31 84 TRP A N 1
ATOM 628 C CA . TRP A 1 84 ? 14.004 1.778 0.519 1.00 97.31 84 TRP A CA 1
ATOM 629 C C . TRP A 1 84 ? 13.826 0.562 -0.402 1.00 97.31 84 TRP A C 1
ATOM 631 O O . TRP A 1 84 ? 14.744 0.194 -1.138 1.00 97.31 84 TRP A O 1
ATOM 641 N N . LEU A 1 85 ? 12.642 -0.061 -0.397 1.00 97.94 85 LEU A N 1
ATOM 642 C CA . LEU A 1 85 ? 12.321 -1.175 -1.293 1.00 97.94 85 LEU A CA 1
ATOM 643 C C . LEU A 1 85 ? 12.300 -0.741 -2.763 1.00 97.94 85 LEU A C 1
ATOM 645 O O . LEU A 1 85 ? 12.779 -1.489 -3.610 1.00 97.94 85 LEU A O 1
ATOM 649 N N . ALA A 1 86 ? 11.767 0.441 -3.079 1.00 97.81 86 ALA A N 1
ATOM 650 C CA . ALA A 1 86 ? 11.709 0.963 -4.442 1.00 97.81 86 ALA A CA 1
ATOM 651 C C . ALA A 1 86 ? 13.109 1.211 -5.009 1.00 97.81 86 ALA A C 1
ATOM 653 O O . ALA A 1 86 ? 13.359 0.878 -6.165 1.00 97.81 86 ALA A O 1
ATOM 654 N N . GLU A 1 87 ? 14.022 1.736 -4.191 1.00 97.62 87 GLU A N 1
ATOM 655 C CA . GLU A 1 87 ? 15.428 1.906 -4.560 1.00 97.62 87 GLU A CA 1
ATOM 656 C C . GLU A 1 87 ? 16.139 0.553 -4.708 1.00 97.62 87 GLU A C 1
ATOM 658 O O . GLU A 1 87 ? 16.756 0.274 -5.736 1.00 97.62 87 GLU A O 1
ATOM 663 N N . THR A 1 88 ? 16.006 -0.322 -3.710 1.00 98.44 88 THR A N 1
ATOM 664 C CA . THR A 1 88 ? 16.753 -1.589 -3.635 1.00 98.44 88 THR A CA 1
ATOM 665 C C . THR A 1 88 ? 16.303 -2.606 -4.682 1.00 98.44 88 THR A C 1
ATOM 667 O O . THR A 1 88 ? 17.113 -3.376 -5.196 1.00 98.44 88 THR A O 1
ATOM 670 N N . LEU A 1 89 ? 15.006 -2.639 -4.995 1.00 98.19 89 LEU A N 1
ATOM 671 C CA . LEU A 1 89 ? 14.414 -3.604 -5.925 1.00 98.19 89 LEU A CA 1
ATOM 672 C C . LEU A 1 89 ? 14.240 -3.040 -7.343 1.00 98.19 89 LEU A C 1
ATOM 674 O O . LEU A 1 89 ? 13.616 -3.700 -8.179 1.00 98.19 89 LEU A O 1
ATOM 678 N N . ALA A 1 90 ? 14.770 -1.847 -7.631 1.00 98.19 90 ALA A N 1
ATOM 679 C CA . ALA A 1 90 ? 14.693 -1.241 -8.953 1.00 98.19 90 ALA A CA 1
ATOM 680 C C . ALA A 1 90 ? 15.325 -2.150 -10.020 1.00 98.19 90 ALA A C 1
ATOM 682 O O . ALA A 1 90 ? 16.485 -2.547 -9.925 1.00 98.19 90 ALA A O 1
ATOM 683 N N . GLN A 1 91 ? 14.565 -2.455 -11.073 1.00 97.31 91 GLN A N 1
ATOM 684 C CA . GLN A 1 91 ? 15.047 -3.237 -12.219 1.00 97.31 91 GLN A CA 1
ATOM 685 C C . GLN A 1 91 ? 15.252 -2.381 -13.472 1.00 97.31 91 GLN A C 1
ATOM 687 O O . GLN A 1 91 ? 15.961 -2.790 -14.390 1.00 97.31 91 GLN A O 1
ATOM 692 N N . ALA A 1 92 ? 14.622 -1.206 -13.530 1.00 96.19 92 ALA A N 1
ATOM 693 C CA . ALA A 1 92 ? 14.779 -0.223 -14.596 1.00 96.19 92 ALA A CA 1
ATOM 694 C C . ALA A 1 92 ? 14.292 1.161 -14.111 1.00 96.19 92 ALA A C 1
ATOM 696 O O . ALA A 1 92 ? 13.671 1.253 -13.046 1.00 96.19 92 ALA A O 1
ATOM 697 N N . PRO A 1 93 ? 14.517 2.244 -14.881 1.00 97.19 93 PRO A N 1
ATOM 698 C CA . PRO A 1 93 ? 13.987 3.562 -14.545 1.00 97.19 93 PRO A CA 1
ATOM 699 C C . PRO A 1 93 ? 12.471 3.557 -14.293 1.00 97.19 93 PRO A C 1
ATOM 701 O O . PRO A 1 93 ? 11.716 2.806 -14.915 1.00 97.19 93 PRO A O 1
ATOM 704 N N . GLY A 1 94 ? 12.021 4.426 -13.385 1.00 95.50 94 GLY A N 1
ATOM 705 C CA . GLY A 1 94 ? 10.606 4.567 -13.017 1.00 95.50 94 GLY A CA 1
ATOM 706 C C . GLY A 1 94 ? 10.151 3.713 -11.829 1.00 95.50 94 GLY A C 1
ATOM 707 O O . GLY A 1 94 ? 8.948 3.679 -11.548 1.00 95.50 94 GLY A O 1
ATOM 708 N N . ALA A 1 95 ? 11.086 3.047 -11.138 1.00 97.62 95 ALA A N 1
ATOM 709 C CA . ALA A 1 95 ? 10.838 2.467 -9.823 1.00 97.62 95 ALA A CA 1
ATOM 710 C C . ALA A 1 95 ? 10.392 3.559 -8.838 1.00 97.62 95 ALA A C 1
ATOM 712 O O . ALA A 1 95 ? 10.942 4.661 -8.837 1.00 97.62 95 ALA A O 1
ATOM 713 N N . ARG A 1 96 ? 9.350 3.279 -8.055 1.00 97.12 96 ARG A N 1
ATOM 714 C CA . ARG A 1 96 ? 8.740 4.242 -7.130 1.00 97.12 96 ARG A CA 1
ATOM 715 C C . ARG A 1 96 ? 7.873 3.541 -6.096 1.00 97.12 96 ARG A C 1
ATOM 717 O O . ARG A 1 96 ? 7.346 2.459 -6.349 1.00 97.12 96 ARG A O 1
ATOM 724 N N . ALA A 1 97 ? 7.657 4.224 -4.986 1.00 96.81 97 ALA A N 1
ATOM 725 C CA . ALA A 1 97 ? 6.670 3.870 -3.985 1.00 96.81 97 ALA A CA 1
ATOM 726 C C . ALA A 1 97 ? 5.521 4.885 -3.972 1.00 96.81 97 ALA A C 1
ATOM 728 O O . ALA A 1 97 ? 5.695 6.055 -4.321 1.00 96.81 97 ALA A O 1
ATOM 729 N N . ARG A 1 98 ? 4.346 4.442 -3.533 1.00 94.62 98 ARG A N 1
ATOM 730 C CA . ARG A 1 98 ? 3.206 5.299 -3.202 1.00 94.62 98 ARG A CA 1
ATOM 731 C C . ARG A 1 98 ? 2.640 4.841 -1.869 1.00 94.62 98 ARG A C 1
ATOM 733 O O . ARG A 1 98 ? 2.443 3.655 -1.636 1.00 94.62 98 ARG A O 1
ATOM 740 N N . GLU A 1 99 ? 2.366 5.805 -1.011 1.00 95.94 99 GLU A N 1
ATOM 741 C CA . GLU A 1 99 ? 1.524 5.636 0.165 1.00 95.94 99 GLU A CA 1
ATOM 742 C C . GLU A 1 99 ? 0.496 6.762 0.131 1.00 95.94 99 GLU A C 1
ATOM 744 O O . GLU A 1 99 ? 0.846 7.911 -0.153 1.00 95.94 99 GLU A O 1
ATOM 749 N N . GLU A 1 100 ? -0.772 6.406 0.294 1.00 96.00 100 GLU A N 1
ATOM 750 C CA . GLU A 1 100 ? -1.886 7.333 0.135 1.00 96.00 100 GLU A CA 1
ATOM 751 C C . GLU A 1 100 ? -3.106 6.860 0.917 1.00 96.00 100 GLU A C 1
ATOM 753 O O . GLU A 1 100 ? -3.511 5.702 0.823 1.00 96.00 100 GLU A O 1
ATOM 758 N N . TRP A 1 101 ? -3.749 7.773 1.637 1.00 97.06 101 TRP A N 1
ATOM 759 C CA . TRP A 1 101 ? -5.074 7.529 2.193 1.00 97.06 101 TRP A CA 1
ATOM 760 C C . TRP A 1 101 ? -6.127 7.702 1.103 1.00 97.06 101 TRP A C 1
ATOM 762 O O . TRP A 1 101 ? -6.395 8.820 0.674 1.00 97.06 101 TRP A O 1
ATOM 772 N N . LEU A 1 102 ? -6.747 6.597 0.685 1.00 97.19 102 LEU A N 1
ATOM 773 C CA . LEU A 1 102 ? -7.865 6.620 -0.264 1.00 97.19 102 LEU A CA 1
ATOM 774 C C . LEU A 1 102 ? -9.119 7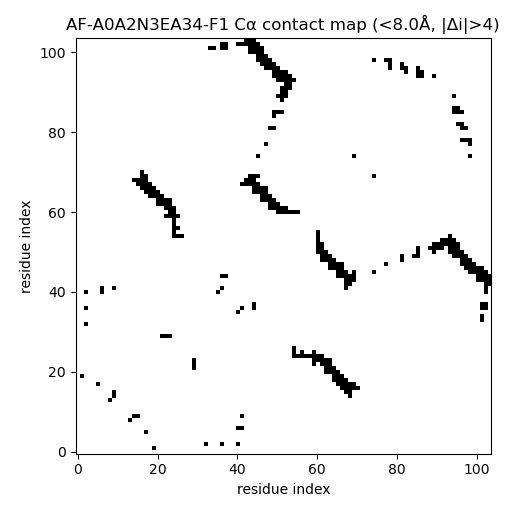.193 0.398 1.00 97.19 102 LEU A C 1
ATOM 776 O O . LEU A 1 102 ? -9.875 7.936 -0.220 1.00 97.19 102 LEU A O 1
ATOM 780 N N . ARG A 1 103 ? -9.325 6.840 1.674 1.00 95.38 103 ARG A N 1
ATOM 781 C CA . ARG A 1 103 ? -10.356 7.409 2.546 1.00 95.38 103 ARG A CA 1
ATOM 782 C C . ARG A 1 103 ? -9.798 7.547 3.966 1.00 95.38 103 ARG A C 1
ATOM 784 O O . ARG A 1 103 ? -9.329 6.534 4.493 1.00 95.38 103 ARG A O 1
ATOM 791 N N . PRO A 1 104 ? -9.823 8.744 4.575 1.00 87.81 104 PRO A N 1
ATOM 792 C CA . PRO A 1 104 ? -9.408 8.931 5.965 1.00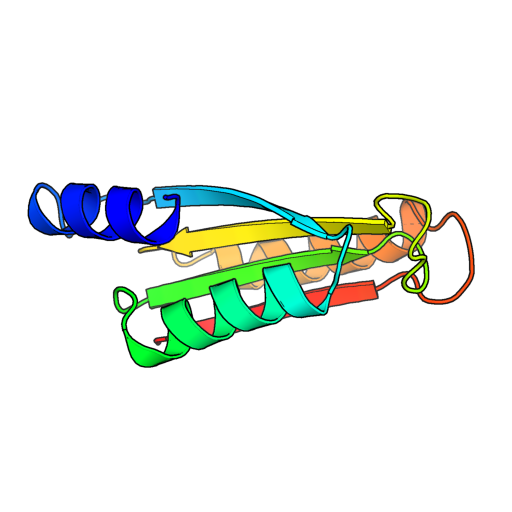 87.81 104 PRO A CA 1
ATOM 793 C C . PRO A 1 104 ? -10.338 8.231 6.971 1.00 87.81 104 PRO A C 1
ATOM 795 O O . PRO A 1 104 ? -11.468 7.831 6.598 1.00 87.81 104 PRO A O 1
#

Solvent-accessible surface area (backbone atoms only — not comparable to full-atom values): 5561 Å² total; per-residue (Å²): 105,72,66,59,50,49,51,58,48,39,74,75,43,71,84,52,69,45,78,46,79,47,72,32,43,49,66,67,64,47,44,55,54,50,50,48,38,40,74,73,44,65,61,35,21,36,38,40,35,43,20,28,20,47,88,40,90,91,43,71,28,31,36,34,36,42,29,30,51,60,62,87,62,48,69,70,54,46,48,64,51,38,48,52,46,17,65,73,56,44,77,46,76,60,36,36,54,48,73,46,70,51,24,103

Foldseek 3Di:
DVQVVQVVVCVVPVQDKDKDKDFPLDVVVVVVVLLCCLVPNRAQKKKKKWFLADHDNVDTGIMIMIIHNDDPCCLVVRVVVRQVCQVVSRPYHPTDIDIDGSHD

Mean predicted aligned error: 2.57 Å

Sequence (104 aa):
RLFDALMDATARFATGTYIMWYPVKDPSVSGAFLERLAEDGPPKSLCLELHIMAADPARMTGCGLVVVNPPWTLAGTARGMLDWLAETLAQAPGARAREEWLRP

pLDDT: mean 95.95, std 2.64, range [84.5, 98.44]